Protein AF-A0A7X7WVC2-F1 (afdb_monomer_lite)

Structure (mmCIF, N/CA/C/O backbone):
data_AF-A0A7X7WVC2-F1
#
_entry.id   AF-A0A7X7WVC2-F1
#
loop_
_atom_site.group_PDB
_atom_site.id
_atom_site.type_symbol
_atom_site.label_atom_id
_atom_site.label_alt_id
_atom_site.label_comp_id
_atom_site.label_asym_id
_atom_site.label_entity_id
_atom_site.label_seq_id
_atom_site.pdbx_PDB_ins_code
_atom_site.Cartn_x
_atom_site.Cartn_y
_atom_site.Cartn_z
_atom_site.occupancy
_atom_site.B_iso_or_equiv
_atom_site.auth_seq_id
_atom_site.auth_comp_id
_atom_site.auth_asym_id
_atom_site.auth_atom_id
_atom_site.pdbx_PDB_model_num
ATOM 1 N N . MET A 1 1 ? -26.000 -5.666 -63.323 1.00 36.56 1 MET A N 1
ATOM 2 C CA . MET A 1 1 ? -25.728 -6.466 -62.111 1.00 36.56 1 MET A CA 1
ATOM 3 C C . MET A 1 1 ? -24.340 -7.052 -62.296 1.00 36.56 1 MET A C 1
ATOM 5 O O . MET A 1 1 ? -24.137 -7.710 -63.302 1.00 36.56 1 MET A O 1
ATOM 9 N N . GLU A 1 2 ? -23.342 -6.445 -61.640 1.00 42.00 2 GLU A N 1
ATOM 10 C CA . GLU A 1 2 ? -22.601 -7.039 -60.497 1.00 42.00 2 GLU A CA 1
ATOM 11 C C . GLU A 1 2 ? -21.626 -8.132 -60.981 1.00 42.00 2 GLU A C 1
ATOM 13 O O . GLU A 1 2 ? -22.030 -9.021 -61.709 1.00 42.00 2 GLU A O 1
ATOM 18 N N . VAL A 1 3 ? -20.333 -8.182 -60.672 1.00 44.78 3 VAL A N 1
ATOM 19 C CA . VAL A 1 3 ? -19.437 -7.47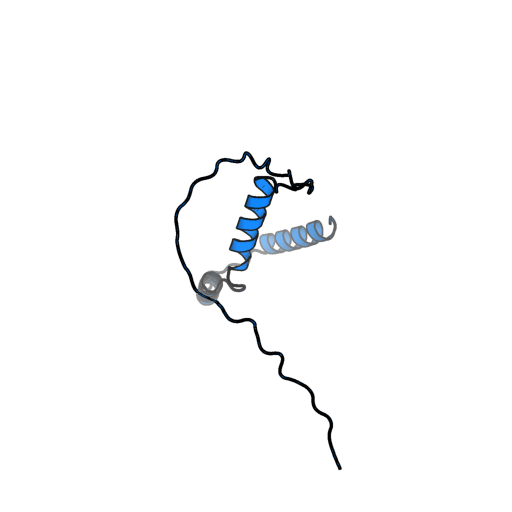8 -59.743 1.00 44.78 3 VAL A CA 1
ATOM 20 C C . VAL A 1 3 ? -18.014 -7.807 -60.203 1.00 44.78 3 VAL A C 1
ATOM 22 O O . VAL A 1 3 ? -17.744 -8.928 -60.632 1.00 44.78 3 VAL A O 1
ATOM 25 N N . GLY A 1 4 ? -17.076 -6.874 -60.046 1.00 45.25 4 GLY A N 1
ATOM 26 C CA . GLY A 1 4 ? -15.661 -7.230 -59.975 1.00 45.25 4 GLY A CA 1
ATOM 27 C C . GLY A 1 4 ? -15.333 -7.842 -58.611 1.00 45.25 4 GLY A C 1
ATOM 28 O O . GLY A 1 4 ? -15.824 -7.358 -57.591 1.00 45.25 4 GLY A O 1
ATOM 29 N N . LYS A 1 5 ? -14.464 -8.860 -58.564 1.00 52.88 5 LYS A N 1
ATOM 30 C CA . LYS A 1 5 ? -13.705 -9.180 -57.346 1.00 52.88 5 LYS A CA 1
ATOM 31 C C . LYS A 1 5 ? -12.415 -9.938 -57.650 1.00 52.88 5 LYS A C 1
ATOM 33 O O . LYS A 1 5 ? -12.413 -11.020 -58.222 1.00 52.88 5 LYS A O 1
ATOM 38 N N . THR A 1 6 ? -11.314 -9.324 -57.240 1.00 50.97 6 THR A N 1
ATOM 39 C CA . THR A 1 6 ? -9.970 -9.889 -57.140 1.00 50.97 6 THR A CA 1
ATOM 40 C C . THR A 1 6 ? -9.871 -10.855 -55.958 1.00 50.97 6 THR A C 1
ATOM 42 O O . THR A 1 6 ? -10.508 -10.628 -54.931 1.00 50.97 6 THR A O 1
ATOM 45 N N . ARG A 1 7 ? -9.014 -11.879 -56.076 1.00 35.09 7 ARG A N 1
ATOM 46 C CA . ARG A 1 7 ? -7.904 -12.233 -55.156 1.00 35.09 7 ARG A CA 1
ATOM 47 C C . ARG A 1 7 ? -7.571 -13.719 -55.255 1.00 35.09 7 ARG A C 1
ATOM 49 O O . ARG A 1 7 ? -8.452 -14.562 -55.195 1.00 35.09 7 ARG A O 1
ATOM 56 N N . GLY A 1 8 ? -6.277 -14.017 -55.276 1.00 36.44 8 GLY A N 1
ATOM 57 C CA . GLY A 1 8 ? -5.776 -15.367 -55.037 1.00 36.44 8 GLY A CA 1
ATOM 58 C C . GLY A 1 8 ? -4.303 -15.512 -55.385 1.00 36.44 8 GLY A C 1
ATOM 59 O O . GLY A 1 8 ? -3.957 -16.306 -56.249 1.00 36.44 8 GLY A O 1
ATOM 60 N N . VAL A 1 9 ? -3.440 -14.703 -54.763 1.00 40.81 9 VAL A N 1
ATOM 61 C CA . VAL A 1 9 ? -1.981 -14.840 -54.879 1.00 40.81 9 VAL A CA 1
ATOM 62 C C . VAL A 1 9 ? -1.580 -16.152 -54.195 1.00 40.81 9 VAL A C 1
ATOM 64 O O . VAL A 1 9 ? -1.844 -16.337 -53.008 1.00 40.81 9 VAL A O 1
ATOM 67 N N . LYS A 1 10 ? -1.005 -17.075 -54.967 1.00 39.28 10 LYS A N 1
ATOM 68 C CA . LYS A 1 10 ? -0.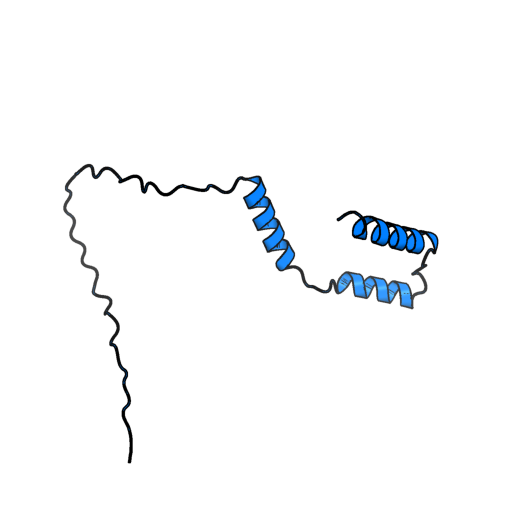536 -18.398 -54.538 1.00 39.28 10 LYS A CA 1
ATOM 69 C C . LYS A 1 10 ? 0.839 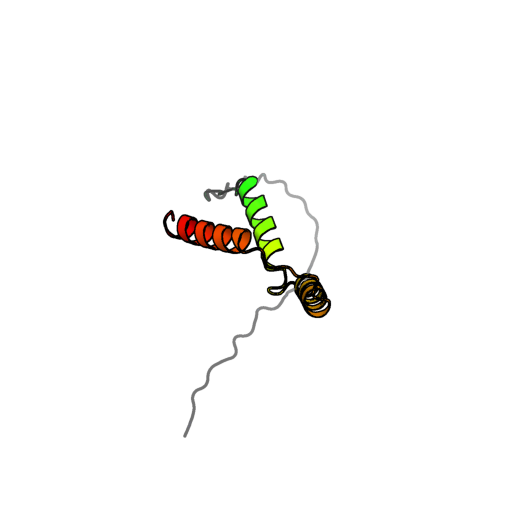-18.234 -53.870 1.00 39.28 10 LYS A C 1
ATOM 71 O O . LYS A 1 10 ? 1.734 -17.651 -54.475 1.00 39.28 10 LYS A O 1
ATOM 76 N N . GLY A 1 11 ? 0.975 -18.672 -52.615 1.00 38.03 11 GLY A N 1
ATOM 77 C CA . GLY A 1 11 ? 2.225 -18.586 -51.843 1.00 38.03 11 GLY A CA 1
ATOM 78 C C . GLY A 1 11 ? 3.356 -19.443 -52.432 1.00 38.03 11 GLY A C 1
ATOM 79 O O . GLY A 1 11 ? 3.068 -20.360 -53.206 1.00 38.03 11 GLY A O 1
ATOM 80 N N . PRO A 1 12 ? 4.631 -19.170 -52.100 1.00 47.06 12 PRO A N 1
ATOM 81 C CA . PRO A 1 12 ? 5.738 -19.966 -52.606 1.00 47.06 12 PRO A CA 1
ATOM 82 C C . PRO A 1 12 ? 5.918 -21.251 -51.790 1.00 47.06 12 PRO A C 1
ATOM 84 O O . PRO A 1 12 ? 5.887 -21.258 -50.559 1.00 47.06 12 PRO A O 1
ATOM 87 N N . GLU A 1 13 ? 6.083 -22.340 -52.533 1.00 42.06 13 GLU A N 1
ATOM 88 C CA . GLU A 1 13 ? 6.242 -23.716 -52.083 1.00 42.06 13 GLU A CA 1
ATOM 89 C C . GLU A 1 13 ? 7.620 -23.953 -51.444 1.00 42.06 13 GLU A C 1
ATOM 91 O O . GLU A 1 13 ? 8.657 -23.583 -51.995 1.00 42.06 13 GLU A O 1
ATOM 96 N N . PHE A 1 14 ? 7.629 -24.615 -50.285 1.00 37.06 14 PHE A N 1
ATOM 97 C CA . PHE A 1 14 ? 8.838 -25.097 -49.619 1.00 37.06 14 PHE A CA 1
ATOM 98 C C . PHE A 1 14 ? 9.364 -26.344 -50.343 1.00 37.06 14 PHE A C 1
ATOM 100 O O . PHE A 1 14 ? 8.858 -27.453 -50.165 1.00 37.06 14 PHE A O 1
ATOM 107 N N . GLY A 1 15 ? 10.383 -26.154 -51.182 1.00 36.94 15 GLY A N 1
ATOM 108 C CA . GLY A 1 15 ? 11.055 -27.210 -51.935 1.00 36.94 15 GLY A CA 1
ATOM 109 C C . GLY A 1 15 ? 12.314 -27.736 -51.242 1.00 36.94 15 GLY A C 1
ATOM 110 O O . GLY A 1 15 ? 13.360 -27.107 -51.304 1.00 36.94 15 GLY A O 1
ATOM 111 N N . ARG A 1 16 ? 12.167 -28.913 -50.624 1.00 39.09 16 ARG A N 1
ATOM 112 C CA . ARG A 1 16 ? 13.065 -30.086 -50.656 1.00 39.09 16 ARG A CA 1
ATOM 113 C C . ARG A 1 16 ? 14.579 -29.890 -50.412 1.00 39.09 16 ARG A C 1
ATOM 115 O O . ARG A 1 16 ? 15.328 -29.376 -51.229 1.00 39.09 16 ARG A O 1
ATOM 122 N N . THR A 1 17 ? 15.015 -30.478 -49.299 1.00 41.25 17 THR A N 1
ATOM 123 C CA . THR A 1 17 ? 16.394 -30.811 -48.924 1.00 41.25 17 THR A CA 1
ATOM 124 C C . THR A 1 17 ? 17.025 -31.839 -49.867 1.00 41.25 17 THR A C 1
ATOM 126 O O . THR A 1 17 ? 16.506 -32.951 -49.963 1.00 41.25 17 THR A O 1
ATOM 129 N N . GLU A 1 18 ? 18.193 -31.534 -50.435 1.00 40.09 18 GLU A N 1
ATOM 130 C CA . GLU A 1 18 ? 19.145 -32.539 -50.927 1.00 40.09 18 GLU A CA 1
ATOM 131 C C . GLU A 1 18 ? 20.570 -32.137 -50.523 1.00 40.09 18 GLU A C 1
ATOM 133 O O . GLU A 1 18 ? 21.067 -31.061 -50.853 1.00 40.09 18 GLU A O 1
ATOM 138 N N . ALA A 1 19 ? 21.197 -33.008 -49.735 1.00 41.44 19 ALA A N 1
ATOM 139 C CA . ALA A 1 19 ? 22.572 -32.905 -49.288 1.00 41.44 19 ALA A CA 1
ATOM 140 C C . ALA A 1 19 ? 23.495 -33.572 -50.314 1.00 41.44 19 ALA A C 1
ATOM 142 O O . ALA A 1 19 ? 23.354 -34.766 -50.564 1.00 41.44 19 ALA A O 1
ATOM 143 N N . VAL A 1 20 ? 24.488 -32.840 -50.824 1.00 39.66 20 VAL A N 1
ATOM 144 C CA . VAL A 1 20 ? 25.724 -33.426 -51.363 1.00 39.66 20 VAL A CA 1
ATOM 145 C C . VAL A 1 20 ? 26.927 -32.584 -50.936 1.00 39.66 20 VAL A C 1
ATOM 147 O O . VAL A 1 20 ? 26.984 -31.372 -51.126 1.00 39.66 20 VAL A O 1
ATOM 150 N N . ALA A 1 21 ? 27.865 -33.260 -50.279 1.00 38.03 21 ALA A N 1
ATOM 151 C CA . ALA A 1 21 ? 29.106 -32.729 -49.742 1.00 38.03 21 ALA A CA 1
ATOM 152 C C . ALA A 1 21 ? 30.114 -32.387 -50.852 1.00 38.03 21 ALA A C 1
ATOM 154 O O . ALA A 1 21 ? 30.222 -33.111 -51.838 1.00 38.03 21 ALA A O 1
ATOM 155 N N . GLY A 1 22 ? 30.914 -31.332 -50.660 1.00 31.72 22 GLY A N 1
ATOM 156 C CA . GLY A 1 22 ? 32.003 -31.006 -51.586 1.00 31.72 22 GLY A CA 1
ATOM 157 C C . GLY A 1 22 ? 32.691 -29.673 -51.305 1.00 31.72 22 GLY A C 1
ATOM 158 O O . GLY A 1 22 ? 32.361 -28.647 -51.878 1.00 31.72 22 GLY A O 1
ATOM 159 N N . GLN A 1 23 ? 33.655 -29.717 -50.397 1.00 42.50 23 GLN A N 1
ATOM 160 C CA . GLN A 1 23 ? 34.550 -28.664 -49.917 1.00 42.50 23 GLN A CA 1
ATOM 161 C C . GLN A 1 23 ? 35.155 -27.731 -50.995 1.00 42.50 23 GLN A C 1
ATOM 163 O O . GLN A 1 23 ? 35.867 -28.183 -51.886 1.00 42.50 23 GLN A O 1
ATOM 168 N N . ALA A 1 24 ? 35.010 -26.410 -50.820 1.00 36.91 24 ALA A N 1
ATOM 169 C CA . ALA A 1 24 ? 35.888 -25.408 -51.432 1.00 36.91 24 ALA A CA 1
ATOM 170 C C . ALA A 1 24 ? 36.090 -24.215 -50.483 1.00 36.91 24 ALA A C 1
ATOM 172 O O . ALA A 1 24 ? 35.193 -23.413 -50.233 1.00 36.91 24 ALA A O 1
ATOM 173 N N . ARG A 1 25 ? 37.305 -24.107 -49.939 1.00 45.88 25 ARG A N 1
ATOM 174 C CA . ARG A 1 25 ? 37.776 -22.947 -49.179 1.00 45.88 25 ARG A CA 1
ATOM 175 C C . ARG A 1 25 ? 37.788 -21.724 -50.098 1.00 45.88 25 ARG A C 1
ATOM 177 O O . ARG A 1 25 ? 38.596 -21.673 -51.021 1.00 45.88 25 ARG A O 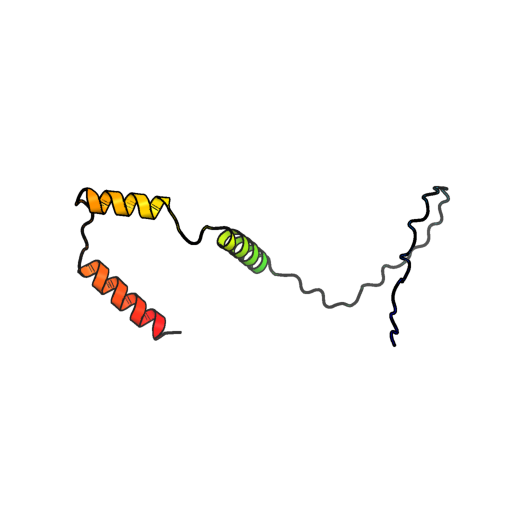1
ATOM 184 N N . LYS A 1 26 ? 36.986 -20.706 -49.794 1.00 39.94 26 LYS A N 1
ATOM 185 C CA . LYS A 1 26 ? 37.306 -19.316 -50.134 1.00 39.94 26 LYS A CA 1
ATOM 186 C C . LYS A 1 26 ? 36.961 -18.431 -48.952 1.00 39.94 26 LYS A C 1
ATOM 188 O O . LYS A 1 26 ? 35.821 -18.361 -48.514 1.00 39.94 26 LYS A O 1
ATOM 193 N N . SER A 1 27 ? 38.012 -17.793 -48.454 1.00 48.31 27 SER A N 1
ATOM 194 C CA . SER A 1 27 ? 37.982 -16.655 -47.552 1.00 48.31 27 SER A CA 1
ATOM 195 C C . SER A 1 27 ? 37.021 -15.608 -48.122 1.00 48.31 27 SER A C 1
ATOM 197 O O . SER A 1 27 ? 37.348 -14.901 -49.072 1.00 48.31 27 SER A O 1
ATOM 199 N N . GLY A 1 28 ? 35.798 -15.587 -47.603 1.00 38.12 28 GLY A N 1
ATOM 200 C CA . GLY A 1 28 ? 34.820 -14.541 -47.847 1.00 38.12 28 GLY A CA 1
ATOM 201 C C . GLY A 1 28 ? 34.882 -13.612 -46.656 1.00 38.12 28 GLY A C 1
ATOM 202 O O . GLY A 1 28 ? 34.287 -13.892 -45.622 1.00 38.12 28 GLY A O 1
ATOM 203 N N . LYS A 1 29 ? 35.682 -12.555 -46.785 1.00 44.78 29 LYS A N 1
ATOM 204 C CA . LYS A 1 29 ? 35.717 -11.419 -45.871 1.00 44.78 29 LYS A CA 1
ATOM 205 C C . LYS A 1 29 ? 34.275 -11.031 -45.541 1.00 44.78 29 LYS A C 1
ATOM 207 O O . LYS A 1 29 ? 33.567 -10.554 -46.424 1.00 44.78 29 LYS A O 1
ATOM 212 N N . ALA A 1 30 ? 33.845 -11.292 -44.306 1.00 49.22 30 ALA A N 1
ATOM 213 C CA . ALA A 1 30 ? 32.598 -10.754 -43.795 1.00 49.22 30 ALA A CA 1
ATOM 214 C C . ALA A 1 30 ? 32.678 -9.241 -43.993 1.00 49.22 30 ALA A C 1
ATOM 216 O O . ALA A 1 30 ? 33.586 -8.584 -43.479 1.00 49.22 30 ALA A O 1
ATOM 217 N N . ILE A 1 31 ? 31.801 -8.727 -44.846 1.00 55.75 31 ILE A N 1
ATOM 218 C CA . ILE A 1 31 ? 31.582 -7.299 -45.000 1.00 55.75 31 ILE A CA 1
ATOM 219 C C . ILE A 1 31 ? 31.140 -6.846 -43.606 1.00 55.75 31 ILE A C 1
ATOM 221 O O . ILE A 1 31 ? 30.147 -7.388 -43.116 1.00 55.75 31 ILE A O 1
ATOM 225 N N . PRO A 1 32 ? 31.873 -5.959 -42.909 1.00 56.00 32 PRO A N 1
ATOM 226 C CA . PRO A 1 32 ? 31.309 -5.361 -41.720 1.00 56.00 32 PRO A CA 1
ATOM 227 C C . PRO A 1 32 ? 30.143 -4.522 -42.225 1.00 56.00 32 PRO A C 1
ATOM 229 O O . PRO A 1 32 ? 30.349 -3.525 -42.921 1.00 56.00 32 PRO A O 1
ATOM 232 N N . ASP A 1 33 ? 28.930 -4.991 -41.942 1.00 57.66 33 ASP A N 1
ATOM 233 C CA . ASP A 1 33 ? 27.732 -4.172 -41.967 1.00 57.66 33 ASP A CA 1
ATOM 234 C C . ASP A 1 33 ? 28.098 -2.922 -41.166 1.00 57.66 33 ASP A C 1
ATOM 236 O O . ASP A 1 33 ? 28.245 -2.960 -39.945 1.00 57.66 33 ASP A O 1
ATOM 240 N N . SER A 1 34 ? 28.411 -1.840 -41.877 1.00 57.28 34 SER A N 1
ATOM 241 C CA . SER A 1 34 ? 28.706 -0.539 -41.288 1.00 57.28 34 SER A CA 1
ATOM 242 C C . SER A 1 34 ? 27.366 0.085 -40.918 1.00 57.28 34 SER A C 1
ATOM 244 O O . SER A 1 34 ? 26.971 1.121 -41.443 1.00 57.28 34 SER A O 1
ATOM 246 N N . GLY A 1 35 ? 26.629 -0.631 -40.076 1.00 60.38 35 GLY A N 1
ATOM 247 C CA . GLY A 1 35 ? 25.531 -0.126 -39.286 1.00 60.38 35 GLY A CA 1
ATOM 248 C C . GLY A 1 35 ? 26.113 0.293 -37.948 1.00 60.38 35 GLY A C 1
ATOM 249 O O . GLY A 1 35 ? 26.902 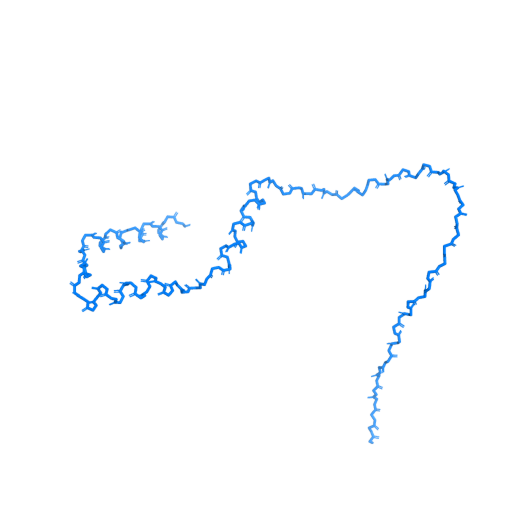-0.435 -37.346 1.00 60.38 35 GLY A O 1
ATOM 250 N N . ASP A 1 36 ? 25.752 1.487 -37.505 1.00 62.03 36 ASP A N 1
ATOM 251 C CA . ASP A 1 36 ? 26.073 1.958 -36.168 1.00 62.03 36 ASP A CA 1
ATOM 252 C C . ASP A 1 36 ? 25.474 0.979 -35.139 1.00 62.03 36 ASP A C 1
ATOM 254 O O . ASP A 1 36 ? 24.254 0.856 -34.99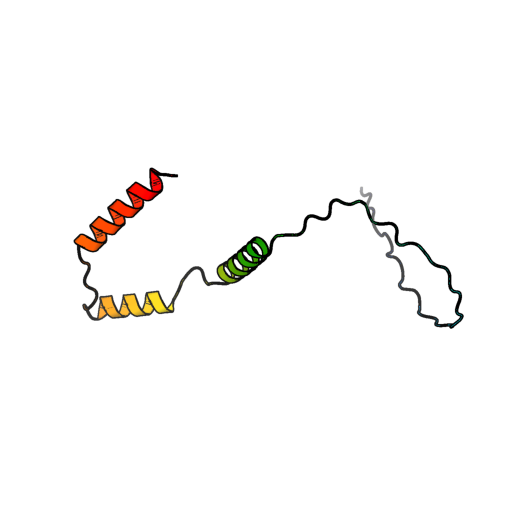8 1.00 62.03 36 ASP A O 1
ATOM 258 N N . ALA A 1 37 ? 26.330 0.185 -34.494 1.00 66.12 37 ALA A N 1
ATOM 259 C CA . ALA A 1 37 ? 25.923 -0.850 -33.555 1.00 66.12 37 ALA A CA 1
ATOM 260 C C . ALA A 1 37 ? 25.717 -0.229 -32.170 1.00 66.12 37 ALA A C 1
ATOM 262 O O . ALA A 1 37 ? 26.611 -0.222 -31.321 1.00 66.12 37 ALA A O 1
ATOM 263 N N . VAL A 1 38 ? 24.512 0.279 -31.920 1.00 69.50 38 VAL A N 1
ATOM 264 C CA . VAL A 1 38 ? 24.106 0.751 -30.591 1.00 69.50 38 VAL A CA 1
ATOM 265 C C . VAL A 1 38 ? 23.968 -0.430 -29.631 1.00 69.50 38 VAL A C 1
ATOM 267 O O . VAL A 1 38 ? 22.988 -1.172 -29.640 1.00 69.50 38 VAL A O 1
ATOM 270 N N . THR A 1 39 ? 24.977 -0.611 -28.781 1.00 66.50 39 THR A N 1
ATOM 271 C CA . THR A 1 39 ? 24.939 -1.598 -27.698 1.00 66.50 39 THR A CA 1
ATOM 272 C C . THR A 1 39 ? 24.316 -0.949 -26.468 1.00 66.50 39 THR A C 1
ATOM 274 O O . THR A 1 39 ? 24.847 0.023 -25.934 1.00 66.50 39 THR A O 1
ATOM 277 N N . LEU A 1 40 ? 23.181 -1.482 -26.011 1.00 67.19 40 LEU A N 1
ATOM 278 C CA . LEU A 1 40 ? 22.549 -1.032 -24.774 1.00 67.19 40 LEU A CA 1
ATOM 279 C C . LEU A 1 40 ? 23.502 -1.296 -23.599 1.00 67.19 40 LEU A C 1
ATOM 281 O O . LEU A 1 40 ? 23.942 -2.433 -23.414 1.00 67.19 40 LEU A O 1
ATOM 285 N N . SER A 1 41 ? 23.827 -0.258 -22.824 1.00 79.12 41 SER A N 1
ATOM 286 C CA . SER A 1 41 ? 24.690 -0.390 -21.646 1.00 79.12 41 SER A CA 1
ATOM 287 C C . SER A 1 41 ? 24.100 -1.397 -20.650 1.00 79.12 41 SER A C 1
ATOM 289 O O . SER A 1 41 ? 22.881 -1.573 -20.589 1.00 79.12 41 SER A O 1
ATOM 291 N N . GLY A 1 42 ? 24.951 -2.051 -19.850 1.00 79.25 42 GLY A N 1
ATOM 292 C CA . GLY A 1 42 ? 24.504 -3.055 -18.872 1.00 79.25 42 GLY A CA 1
ATOM 293 C C . GLY A 1 42 ? 23.380 -2.538 -17.967 1.00 79.25 42 GLY A C 1
ATOM 294 O O . GLY A 1 42 ? 22.334 -3.168 -17.868 1.00 79.25 42 GLY A O 1
ATOM 295 N N . GLY A 1 43 ? 23.520 -1.314 -17.445 1.00 79.94 43 GLY A N 1
ATOM 296 C CA . GLY A 1 43 ? 22.489 -0.699 -16.604 1.00 79.94 43 GLY A CA 1
ATOM 297 C C . GLY A 1 43 ? 21.148 -0.473 -17.312 1.00 79.94 43 GLY A C 1
ATOM 298 O O . GLY A 1 43 ? 20.096 -0.608 -16.693 1.00 79.94 43 GLY A O 1
ATOM 299 N N . ALA A 1 44 ? 21.142 -0.185 -18.615 1.00 80.12 44 ALA A N 1
ATOM 300 C CA . ALA A 1 44 ? 19.895 -0.023 -19.356 1.00 80.12 44 ALA A CA 1
ATOM 301 C C . ALA A 1 44 ? 19.231 -1.374 -19.692 1.00 80.12 44 ALA A C 1
ATOM 303 O O . ALA A 1 44 ? 18.002 -1.461 -19.721 1.00 80.12 44 ALA A O 1
ATOM 304 N N . GLN A 1 45 ? 20.015 -2.446 -19.859 1.00 82.50 45 GLN A N 1
ATOM 305 C CA . GLN A 1 45 ? 19.478 -3.811 -19.929 1.00 82.50 45 GLN A CA 1
ATOM 306 C C . GLN A 1 45 ? 18.857 -4.244 -18.596 1.00 82.50 45 GLN A C 1
ATOM 308 O O . GLN A 1 45 ? 17.800 -4.878 -18.597 1.00 82.50 45 GLN A O 1
ATOM 313 N N . ASP A 1 46 ? 19.470 -3.875 -17.470 1.00 83.81 46 ASP A N 1
ATOM 314 C CA . ASP A 1 46 ? 18.923 -4.155 -16.141 1.00 83.81 46 ASP A CA 1
ATOM 315 C C . ASP A 1 46 ? 17.596 -3.420 -15.925 1.00 83.81 46 ASP A C 1
ATOM 317 O O . ASP A 1 46 ? 16.599 -4.052 -15.576 1.00 83.81 46 ASP A O 1
ATOM 321 N N . ILE A 1 47 ? 17.529 -2.119 -16.234 1.00 87.31 47 ILE A N 1
ATOM 322 C CA . ILE A 1 47 ? 16.276 -1.348 -16.161 1.00 87.31 47 ILE A CA 1
ATOM 323 C C . ILE A 1 47 ? 15.188 -1.977 -17.042 1.00 87.31 47 ILE A C 1
ATOM 325 O O . ILE A 1 47 ? 14.056 -2.125 -16.587 1.00 87.31 47 ILE A O 1
ATOM 329 N N . ALA A 1 48 ? 15.515 -2.404 -18.267 1.00 85.00 48 ALA A N 1
ATOM 330 C CA . ALA A 1 48 ? 14.552 -3.057 -19.155 1.00 85.00 48 ALA A CA 1
ATOM 331 C C . ALA A 1 48 ? 14.016 -4.379 -18.574 1.00 85.00 48 ALA A C 1
ATOM 333 O O . ALA A 1 48 ? 12.814 -4.646 -18.649 1.00 85.00 48 ALA A O 1
ATOM 334 N N . ARG A 1 49 ? 14.877 -5.189 -17.944 1.00 86.44 49 ARG A N 1
ATOM 335 C CA . ARG A 1 49 ? 14.464 -6.429 -17.262 1.00 86.44 49 ARG A CA 1
ATOM 336 C C . ARG A 1 49 ? 13.584 -6.144 -16.048 1.00 86.44 49 ARG A C 1
ATOM 338 O O . ARG A 1 49 ? 12.567 -6.813 -15.874 1.00 86.44 49 ARG A O 1
ATOM 345 N N . LEU A 1 50 ? 13.945 -5.152 -15.235 1.00 86.44 50 LEU A N 1
ATOM 346 C CA . LEU A 1 50 ? 13.167 -4.753 -14.060 1.00 86.44 50 LEU A CA 1
ATOM 347 C C . LEU A 1 50 ? 11.802 -4.179 -14.461 1.00 86.44 50 LEU A C 1
ATOM 349 O O . LEU A 1 50 ? 10.795 -4.534 -13.855 1.00 86.44 50 LEU A O 1
ATOM 353 N N . ALA A 1 51 ? 11.748 -3.351 -15.505 1.00 86.19 51 ALA A N 1
ATOM 354 C CA . ALA A 1 51 ? 10.503 -2.809 -16.038 1.00 86.19 51 ALA A CA 1
ATOM 355 C C . ALA A 1 51 ? 9.596 -3.918 -16.592 1.00 86.19 51 ALA A C 1
ATOM 357 O O . ALA A 1 51 ? 8.397 -3.929 -16.315 1.00 86.19 51 ALA A O 1
ATOM 358 N N . ALA A 1 52 ? 10.152 -4.887 -17.325 1.00 85.44 52 ALA A N 1
ATOM 359 C CA . ALA A 1 52 ? 9.396 -6.041 -17.807 1.00 85.44 52 ALA A CA 1
ATOM 360 C C . ALA A 1 52 ? 8.842 -6.884 -16.646 1.00 85.44 52 ALA A C 1
ATOM 362 O O . ALA A 1 52 ? 7.676 -7.266 -16.671 1.00 85.44 52 ALA A O 1
ATOM 363 N N . ALA A 1 53 ? 9.642 -7.119 -15.601 1.00 82.25 53 ALA A N 1
ATOM 364 C CA . ALA A 1 53 ? 9.196 -7.831 -14.406 1.00 82.25 53 ALA A CA 1
ATOM 365 C C . ALA A 1 53 ? 8.098 -7.066 -13.648 1.00 82.25 53 ALA A C 1
ATOM 367 O O . ALA A 1 53 ? 7.118 -7.671 -13.223 1.00 82.25 53 ALA A O 1
ATOM 368 N N . ALA A 1 54 ? 8.226 -5.742 -13.524 1.00 83.31 54 ALA A N 1
ATOM 369 C CA . ALA A 1 54 ? 7.236 -4.886 -12.873 1.00 83.31 54 ALA A CA 1
ATOM 370 C C . ALA A 1 54 ? 5.887 -4.873 -13.611 1.00 83.31 54 ALA A C 1
ATOM 372 O O . ALA A 1 54 ? 4.850 -4.859 -12.960 1.00 83.31 54 ALA A O 1
ATOM 373 N N . ASN A 1 55 ? 5.884 -4.945 -14.946 1.00 81.50 55 ASN A N 1
ATOM 374 C CA . ASN A 1 55 ? 4.652 -4.998 -15.748 1.00 81.50 55 ASN A CA 1
ATOM 375 C C . ASN A 1 55 ? 3.855 -6.303 -15.583 1.00 81.50 55 ASN A C 1
ATOM 377 O O . ASN A 1 55 ? 2.678 -6.348 -15.925 1.00 81.50 55 ASN A O 1
ATOM 381 N N . ILE A 1 56 ? 4.485 -7.372 -15.090 1.00 85.88 56 ILE A N 1
ATOM 382 C CA . ILE A 1 56 ? 3.820 -8.662 -14.851 1.00 85.88 56 ILE A CA 1
ATOM 383 C C . ILE A 1 56 ? 3.119 -8.668 -13.482 1.00 85.88 56 ILE A C 1
ATOM 385 O O . ILE A 1 56 ? 2.296 -9.544 -13.208 1.00 85.88 56 ILE A O 1
ATOM 389 N N . LEU A 1 57 ? 3.424 -7.702 -12.605 1.00 84.25 57 LEU A N 1
ATOM 390 C CA . LEU A 1 57 ? 2.760 -7.617 -11.312 1.00 84.25 57 LEU A CA 1
ATOM 391 C C . LEU A 1 57 ? 1.280 -7.258 -11.502 1.00 84.25 57 LEU A C 1
ATOM 393 O O . LEU A 1 57 ? 0.947 -6.408 -12.327 1.00 84.25 57 LEU A O 1
ATOM 397 N N . PRO A 1 58 ? 0.385 -7.880 -10.720 1.00 86.88 58 PRO A N 1
ATOM 398 C CA . PRO A 1 58 ? -1.021 -7.527 -10.752 1.00 86.88 58 PRO A CA 1
ATOM 399 C C . PRO A 1 58 ? -1.208 -6.088 -10.268 1.00 86.88 58 PRO A C 1
ATOM 401 O O . PRO A 1 58 ? -0.597 -5.674 -9.279 1.00 86.88 58 PRO A O 1
ATOM 404 N N . ASP A 1 59 ? -2.110 -5.368 -10.935 1.00 84.56 59 ASP A N 1
ATOM 405 C CA . ASP A 1 59 ? -2.496 -3.996 -10.584 1.00 84.56 59 ASP A CA 1
ATOM 406 C C . ASP A 1 59 ? -2.969 -3.903 -9.121 1.00 84.56 59 ASP A C 1
ATOM 408 O O . ASP A 1 59 ? -2.609 -2.997 -8.370 1.00 84.56 59 ASP A O 1
ATOM 412 N N . VAL A 1 60 ? -3.682 -4.941 -8.668 1.00 89.81 60 VAL A N 1
ATOM 413 C CA . VAL A 1 60 ? -4.154 -5.068 -7.291 1.00 89.81 60 VAL A CA 1
ATOM 414 C C . VAL A 1 60 ? -3.396 -6.166 -6.553 1.00 89.81 60 VAL A C 1
ATOM 416 O O . VAL A 1 60 ? -3.405 -7.340 -6.924 1.00 89.81 60 VAL A O 1
ATOM 419 N N . ARG A 1 61 ? -2.796 -5.797 -5.418 1.00 92.81 61 ARG A N 1
ATOM 420 C CA . ARG A 1 61 ? -2.176 -6.741 -4.479 1.00 92.81 61 ARG A CA 1
ATOM 421 C C . ARG A 1 61 ? -3.206 -7.277 -3.489 1.00 92.81 61 ARG A C 1
ATOM 423 O O . ARG A 1 61 ? -3.248 -6.828 -2.342 1.00 92.81 61 ARG A O 1
ATOM 430 N N . SER A 1 62 ? -4.006 -8.249 -3.922 1.00 91.44 62 SER A N 1
ATOM 431 C CA . SER A 1 62 ? -5.133 -8.799 -3.150 1.00 91.44 62 SER A CA 1
ATOM 432 C C . SER A 1 62 ? -4.767 -9.233 -1.725 1.00 91.44 62 SER A C 1
ATOM 434 O O . SER A 1 62 ? -5.530 -8.980 -0.804 1.00 91.44 62 SER A O 1
ATOM 436 N N . GLU A 1 63 ? -3.576 -9.801 -1.515 1.00 92.44 63 GLU A N 1
ATOM 437 C CA . GLU A 1 63 ? -3.073 -10.184 -0.184 1.00 92.44 63 GLU A CA 1
ATOM 438 C C . GLU A 1 63 ? -3.002 -8.992 0.789 1.00 92.44 63 GLU A C 1
ATOM 440 O O . GLU A 1 63 ? -3.481 -9.068 1.917 1.00 92.44 63 GLU A O 1
ATOM 445 N N . LYS A 1 64 ? -2.455 -7.854 0.338 1.00 92.75 64 LYS A N 1
ATOM 446 C CA . LYS A 1 64 ? -2.365 -6.637 1.159 1.00 92.75 64 LYS A CA 1
ATOM 447 C C . LYS A 1 64 ? -3.740 -6.057 1.456 1.00 92.75 64 LYS A C 1
ATOM 449 O O . LYS A 1 64 ? -3.965 -5.541 2.545 1.00 92.75 64 LYS A O 1
ATOM 454 N N . VAL A 1 65 ? -4.635 -6.119 0.474 1.00 93.88 65 VAL A N 1
ATOM 455 C CA . VAL A 1 65 ? -6.007 -5.632 0.613 1.00 93.88 65 VAL A CA 1
ATOM 456 C C . VAL A 1 65 ? -6.762 -6.472 1.642 1.00 93.88 65 VAL A C 1
ATOM 458 O O . VAL A 1 65 ? -7.389 -5.898 2.525 1.00 93.88 65 VAL A O 1
ATOM 461 N N . ALA A 1 66 ? -6.646 -7.800 1.586 1.00 93.81 66 ALA A N 1
ATOM 462 C CA . ALA A 1 66 ? -7.255 -8.700 2.563 1.00 93.81 66 ALA A CA 1
ATOM 463 C C . ALA A 1 66 ? -6.732 -8.435 3.985 1.00 93.81 66 ALA A C 1
ATOM 465 O O . ALA A 1 66 ? -7.524 -8.212 4.895 1.00 93.81 66 ALA A O 1
ATOM 466 N N . ALA A 1 67 ? -5.410 -8.329 4.161 1.00 93.50 67 ALA A N 1
ATOM 467 C CA . ALA A 1 67 ? -4.816 -8.028 5.465 1.00 93.50 67 ALA A CA 1
ATOM 468 C C . ALA A 1 67 ? -5.290 -6.678 6.043 1.00 93.50 67 ALA A C 1
ATOM 470 O O . ALA A 1 67 ? -5.513 -6.554 7.247 1.00 93.50 67 ALA A O 1
ATOM 471 N N . LEU A 1 68 ? -5.465 -5.661 5.191 1.00 93.62 68 LEU A N 1
ATOM 472 C CA . LEU A 1 68 ? -6.024 -4.372 5.604 1.00 93.62 68 LEU A CA 1
ATOM 473 C C . LEU A 1 68 ? -7.506 -4.480 5.975 1.00 93.62 68 LEU A C 1
ATOM 475 O O . LEU A 1 68 ? -7.913 -3.897 6.976 1.00 93.62 68 LEU A O 1
ATOM 479 N N . GLN A 1 69 ? -8.307 -5.223 5.206 1.00 93.19 69 GLN A N 1
ATOM 480 C CA . GLN A 1 69 ? -9.720 -5.456 5.522 1.00 93.19 69 GLN A CA 1
ATOM 481 C C . GLN A 1 69 ? -9.882 -6.148 6.879 1.00 93.19 69 GLN A C 1
ATOM 483 O O . GLN A 1 69 ? -10.687 -5.697 7.693 1.00 93.19 69 GLN A O 1
ATOM 488 N N . ASP A 1 70 ? -9.068 -7.165 7.159 1.00 95.31 70 ASP A N 1
ATOM 489 C CA . ASP A 1 70 ? -9.067 -7.863 8.447 1.00 95.31 70 ASP A CA 1
ATOM 490 C C . ASP A 1 70 ? -8.648 -6.936 9.600 1.00 95.31 70 ASP A C 1
ATOM 492 O O . ASP A 1 70 ? -9.278 -6.923 10.662 1.00 95.31 70 ASP A O 1
ATOM 496 N N . ALA A 1 71 ? -7.617 -6.107 9.403 1.00 92.31 71 ALA A N 1
ATOM 497 C CA . ALA A 1 71 ? -7.179 -5.130 10.404 1.00 92.31 71 ALA A CA 1
ATOM 498 C C . ALA A 1 71 ? -8.268 -4.082 10.708 1.00 92.31 71 ALA A C 1
ATOM 500 O O . ALA A 1 71 ? -8.446 -3.674 11.858 1.00 92.31 71 ALA A O 1
ATOM 501 N N . ILE A 1 72 ? -9.026 -3.666 9.690 1.00 93.75 72 ILE A N 1
ATOM 502 C CA . ILE A 1 72 ? -10.164 -2.753 9.847 1.00 93.75 72 ILE A CA 1
ATOM 503 C C . ILE A 1 72 ? -11.317 -3.453 10.579 1.00 93.75 72 ILE A C 1
ATOM 505 O O . ILE A 1 72 ? -11.836 -2.905 11.549 1.00 93.75 72 ILE A O 1
ATOM 509 N N . GLY A 1 73 ? -11.691 -4.670 10.167 1.00 93.06 73 GLY A N 1
ATOM 510 C CA . GLY A 1 73 ? -12.785 -5.435 10.778 1.00 93.06 73 GLY A CA 1
ATOM 511 C C . GLY A 1 73 ? -12.519 -5.828 12.234 1.00 93.06 73 GLY A C 1
ATOM 512 O O . GLY A 1 73 ? -13.429 -5.812 13.058 1.00 93.06 73 GLY A O 1
ATOM 513 N N . SER A 1 74 ? -11.261 -6.114 12.573 1.00 94.50 74 SER A N 1
ATOM 514 C CA . SER A 1 74 ? -10.814 -6.374 13.949 1.00 94.50 74 SER A CA 1
ATOM 515 C C . SER A 1 74 ? -10.636 -5.107 14.796 1.00 94.50 74 SER A C 1
ATOM 517 O O . SER A 1 74 ? -10.352 -5.213 15.988 1.00 94.50 74 SER A O 1
ATOM 519 N N . GLY A 1 75 ? -10.775 -3.913 14.207 1.00 90.94 75 GLY A N 1
ATOM 520 C CA . GLY A 1 75 ? -10.581 -2.631 14.891 1.00 90.94 75 GLY A CA 1
ATOM 521 C C . GLY A 1 75 ? -9.127 -2.320 15.267 1.00 90.94 75 GLY A C 1
ATOM 522 O O . GLY A 1 75 ? -8.881 -1.387 16.025 1.00 90.94 75 GLY A O 1
ATOM 523 N N . THR A 1 76 ? -8.158 -3.082 14.754 1.00 91.50 76 THR A N 1
ATOM 524 C CA . THR A 1 76 ? -6.723 -2.901 15.045 1.00 91.50 76 THR A CA 1
ATOM 525 C C . THR A 1 76 ? -6.038 -1.925 14.087 1.00 91.50 76 THR A C 1
ATOM 527 O O . THR A 1 76 ? -4.898 -1.513 14.313 1.00 91.50 76 THR A O 1
ATOM 530 N N . TYR A 1 77 ? -6.725 -1.516 13.020 1.00 89.69 77 TYR A N 1
ATOM 531 C CA . TYR A 1 77 ? -6.232 -0.513 12.086 1.00 89.69 77 TYR A CA 1
ATOM 532 C C . TYR A 1 77 ? -6.401 0.908 12.645 1.00 89.69 77 TYR A C 1
ATOM 534 O O . TYR A 1 77 ? -7.476 1.504 12.578 1.00 89.69 77 TYR A O 1
ATOM 542 N N . GLN A 1 78 ? -5.316 1.472 13.181 1.00 90.50 78 GLN A N 1
ATOM 543 C CA . GLN A 1 78 ? -5.302 2.822 13.745 1.00 90.50 78 GLN A CA 1
ATOM 544 C C . GLN A 1 78 ? -4.722 3.834 12.748 1.00 90.50 78 GLN A C 1
ATOM 546 O O . GLN A 1 78 ? -3.525 3.823 12.447 1.00 90.50 78 GLN A O 1
ATOM 551 N N . VAL A 1 79 ? -5.549 4.769 12.279 1.00 89.75 79 VAL A N 1
ATOM 552 C CA . VAL A 1 79 ? -5.087 5.877 11.433 1.00 89.75 79 VAL A CA 1
ATOM 553 C C . VAL A 1 79 ? -4.465 6.963 12.310 1.00 89.75 79 VAL A C 1
ATOM 555 O O . VAL A 1 79 ? -5.154 7.633 13.078 1.00 89.75 79 VAL A O 1
ATOM 558 N N . GLN A 1 80 ? -3.151 7.152 12.197 1.00 92.88 80 GLN A N 1
ATOM 559 C CA . GLN A 1 80 ? -2.437 8.215 12.905 1.00 92.88 80 GLN A CA 1
ATOM 560 C C . GLN A 1 80 ? -2.450 9.504 12.075 1.00 92.88 80 GLN A C 1
ATOM 562 O O . GLN A 1 80 ? -1.882 9.543 10.984 1.00 92.88 80 GLN A O 1
ATOM 567 N N . GLY A 1 81 ? -3.041 10.581 12.604 1.00 91.12 81 GLY A N 1
ATOM 568 C CA . GLY A 1 81 ? -3.165 11.861 11.890 1.00 91.12 81 GLY A CA 1
ATOM 569 C C . GLY A 1 81 ? -1.829 12.445 11.411 1.00 91.12 81 GLY A C 1
ATOM 570 O O . GLY A 1 81 ? -1.759 13.000 10.319 1.00 91.12 81 GLY A O 1
ATOM 571 N N . ALA A 1 82 ? -0.746 12.236 12.168 1.00 92.00 82 ALA A N 1
ATOM 572 C CA . ALA A 1 82 ? 0.601 12.641 11.768 1.00 92.00 82 ALA A CA 1
ATOM 573 C C . ALA A 1 82 ? 1.085 11.926 10.493 1.00 92.00 82 ALA A C 1
ATOM 575 O O . ALA A 1 82 ? 1.674 12.563 9.625 1.00 92.00 82 ALA A O 1
ATOM 576 N N . GLN A 1 83 ? 0.791 10.629 10.339 1.00 91.00 83 GLN A N 1
ATOM 577 C CA . GLN A 1 83 ? 1.155 9.881 9.130 1.00 91.00 83 GLN A CA 1
ATOM 578 C C . GLN A 1 83 ? 0.370 10.371 7.911 1.00 91.00 83 GLN A C 1
ATOM 580 O O . GLN A 1 83 ? 0.921 10.449 6.816 1.00 91.00 83 GLN A O 1
ATOM 585 N N . VAL A 1 84 ? -0.901 10.738 8.099 1.00 92.19 84 VAL A N 1
ATOM 586 C CA . VAL A 1 84 ? -1.725 11.317 7.028 1.00 92.19 84 VAL A CA 1
ATOM 587 C C . VAL A 1 84 ? -1.164 12.673 6.603 1.00 92.19 84 VAL A C 1
ATOM 589 O O . VAL A 1 84 ? -0.928 12.886 5.418 1.00 92.19 84 VAL A O 1
ATOM 592 N N . ALA A 1 85 ? -0.880 13.562 7.559 1.00 92.06 85 ALA A N 1
ATOM 593 C CA . ALA A 1 85 ? -0.285 14.867 7.280 1.00 92.06 85 ALA A CA 1
ATOM 594 C C . ALA A 1 85 ? 1.077 14.746 6.574 1.00 92.06 85 ALA A C 1
ATOM 596 O O . ALA A 1 85 ? 1.318 15.446 5.594 1.00 92.06 85 ALA A O 1
ATOM 597 N N . GLU A 1 86 ? 1.941 13.821 7.007 1.00 92.69 86 GLU A N 1
ATOM 598 C CA . GLU A 1 86 ? 3.220 13.558 6.338 1.00 92.69 86 GLU A CA 1
ATOM 599 C C . GLU A 1 86 ? 3.019 13.135 4.876 1.00 92.69 86 GLU A C 1
ATOM 601 O O . GLU A 1 86 ? 3.711 13.631 3.986 1.00 92.69 86 GLU A O 1
ATOM 606 N N . LYS A 1 87 ? 2.065 12.235 4.607 1.00 92.62 87 LYS A N 1
ATOM 607 C CA . LYS A 1 87 ? 1.767 11.778 3.243 1.00 92.62 87 LYS A CA 1
ATOM 608 C C . LYS A 1 87 ? 1.230 12.903 2.364 1.00 92.62 87 LYS A C 1
ATOM 610 O O . LYS A 1 87 ? 1.675 13.016 1.228 1.00 92.62 87 LYS A O 1
ATOM 615 N N . LEU A 1 88 ? 0.354 13.752 2.900 1.00 90.62 88 LEU A N 1
ATOM 616 C CA . LEU A 1 88 ? -0.150 14.933 2.194 1.00 90.62 88 LEU A CA 1
ATOM 617 C C . LEU A 1 88 ? 0.985 15.899 1.832 1.00 90.62 88 LEU A C 1
ATOM 619 O O . LEU A 1 88 ? 1.075 16.337 0.691 1.00 90.62 88 LEU A O 1
ATOM 623 N N . LEU A 1 89 ? 1.882 16.197 2.778 1.00 91.62 89 LEU A N 1
ATOM 624 C CA . LEU A 1 89 ? 3.023 17.082 2.525 1.00 91.62 89 LEU A CA 1
ATOM 625 C C . LEU A 1 89 ? 3.986 16.496 1.488 1.00 91.62 89 LEU A C 1
ATOM 627 O O . LEU A 1 89 ? 4.451 17.223 0.615 1.00 91.62 89 LEU A O 1
ATOM 631 N N . ARG A 1 90 ? 4.282 15.192 1.567 1.00 90.25 90 ARG A N 1
ATOM 632 C CA . ARG A 1 90 ? 5.136 14.514 0.579 1.00 90.25 90 ARG A CA 1
ATOM 633 C C . ARG A 1 90 ? 4.559 14.620 -0.830 1.00 90.25 90 ARG A C 1
ATOM 635 O O . ARG A 1 90 ? 5.315 14.931 -1.740 1.00 90.25 90 ARG A O 1
ATOM 642 N N . GLU A 1 91 ? 3.259 14.388 -0.992 1.00 89.38 91 GLU A N 1
ATOM 643 C CA . GLU A 1 91 ? 2.607 14.456 -2.304 1.00 89.38 91 GLU A CA 1
ATOM 644 C C . GLU A 1 91 ? 2.708 15.861 -2.907 1.00 89.38 91 GLU A C 1
ATOM 646 O O . GLU A 1 91 ? 3.153 16.020 -4.039 1.00 89.38 91 GLU A O 1
ATOM 651 N N . VAL A 1 92 ? 2.400 16.893 -2.112 1.00 88.06 92 VAL A N 1
ATOM 652 C CA . VAL A 1 92 ? 2.482 18.294 -2.556 1.00 88.06 92 VAL A CA 1
ATOM 653 C C . VAL A 1 92 ? 3.909 18.666 -2.962 1.00 88.06 92 VAL A C 1
ATOM 655 O O . VAL A 1 92 ? 4.117 19.308 -3.988 1.00 88.06 92 VAL A O 1
ATOM 658 N N . ILE A 1 93 ? 4.914 18.260 -2.184 1.00 83.38 93 ILE A N 1
ATOM 659 C CA . ILE A 1 93 ? 6.311 18.601 -2.481 1.00 83.38 93 ILE A CA 1
ATOM 660 C C . ILE A 1 93 ? 6.787 17.911 -3.765 1.00 83.38 93 ILE A C 1
ATOM 662 O O . ILE A 1 93 ? 7.454 18.556 -4.572 1.00 83.38 93 ILE A O 1
ATOM 666 N N . VAL A 1 94 ? 6.448 16.633 -3.968 1.00 82.56 94 VAL A N 1
ATOM 667 C CA . VAL A 1 94 ? 6.853 15.874 -5.165 1.00 82.56 94 VAL A CA 1
ATOM 668 C C . VAL A 1 94 ? 6.202 16.442 -6.428 1.00 82.56 94 VAL A C 1
ATOM 670 O O . VAL A 1 94 ? 6.893 16.596 -7.428 1.00 82.56 94 VAL A O 1
ATOM 673 N N . ASP A 1 95 ? 4.925 16.825 -6.369 1.00 70.38 95 ASP A N 1
ATOM 674 C CA . ASP A 1 95 ? 4.207 17.432 -7.500 1.00 70.38 95 ASP A CA 1
ATOM 675 C C . ASP A 1 95 ? 4.773 18.811 -7.888 1.00 70.38 95 ASP A C 1
ATOM 677 O O . ASP A 1 95 ? 4.886 19.133 -9.064 1.00 70.38 95 ASP A O 1
ATOM 681 N N . THR A 1 96 ? 5.222 19.609 -6.909 1.00 67.44 96 THR A N 1
ATOM 682 C CA . THR A 1 96 ? 5.753 20.961 -7.181 1.00 67.44 96 THR A CA 1
ATOM 683 C C . THR A 1 96 ? 7.224 20.969 -7.636 1.00 67.44 96 THR A C 1
ATOM 685 O O . THR A 1 96 ? 7.757 22.029 -7.964 1.00 67.44 96 THR A O 1
ATOM 688 N N . THR A 1 97 ? 7.925 19.829 -7.600 1.00 56.16 97 THR A N 1
ATOM 689 C CA . THR A 1 97 ? 9.376 19.744 -7.885 1.00 56.16 97 THR A CA 1
ATOM 690 C C . THR A 1 97 ? 9.737 18.951 -9.144 1.00 56.16 97 THR A C 1
ATOM 692 O O . THR A 1 97 ? 10.925 18.725 -9.393 1.00 56.16 97 THR A O 1
ATOM 695 N N . VAL A 1 98 ? 8.747 18.586 -9.960 1.00 50.19 98 VAL A N 1
ATOM 696 C CA . VAL A 1 98 ? 8.906 17.966 -11.290 1.00 50.19 98 VAL A CA 1
ATOM 697 C C . VAL A 1 98 ? 8.423 18.932 -12.366 1.00 50.19 98 VAL A C 1
ATOM 699 O O . VAL A 1 98 ? 9.069 18.965 -13.438 1.00 50.19 98 VAL A O 1
#

Radius of gyration: 32.06 Å; chains: 1; bounding box: 64×54×77 Å

pLDDT: mean 70.37, std 21.85, range [31.72, 95.31]

Secondary structure (DSSP, 8-state):
--------PPPPP-------------------------PPPHHHHHHHHHHHHHHTS-SS-HHHHHHHHHHHHTT-----HHHHHHHHHHHHHHHHT-

Foldseek 3Di:
DDDDDDDDDDDDDDDDDDDDDDDDDDPDPDDPPPDPDDDDDPVRVVVVVVVVVVVPDDPDPVVVVVVVVVCVVVVVDDDDVVVVVVVVVVVVVVVVPD

Sequence (98 aa):
MEVGKTRGVKGPEFGRTEAVAGQARKSGKAIPDSGDAVTLSGGAQDIARLAAAANILPDVRSEKVAALQDAIGSGTYQVQGAQVAEKLLREVIVDTTV